Protein AF-A0A7Y8J350-F1 (afdb_monomer_lite)

Secondary structure (DSSP, 8-state):
--B-----STTHHHHHHHHHHH-TTB-S-----TTHHHHGGGBSS---EETTEE----SSTT-BS-HHHHHH-GGG--

Radius of gyration: 12.92 Å; chains: 1; bounding box: 27×26×37 Å

Sequence (78 aa):
MPTTVHISGGFGFVYMLHFASCVRDVGRYQEYKLGTKRYGAWFDPPIKIRNGKMTVPSGPGVGIADLKGLLQDPVAVG

Foldseek 3Di:
DADEDDDPDDPVVLVRLVCQVPDPHHDPAYDDDPCLVVCQVQFVVGWDDDPRDTDHGDDPDSGGPDPPVLVVDPVNVD

pLDDT: mean 87.76, std 9.68, range [50.66, 95.69]

Structure (mmCIF, N/CA/C/O backbone):
data_AF-A0A7Y8J350-F1
#
_entry.id   AF-A0A7Y8J350-F1
#
loop_
_atom_site.group_PD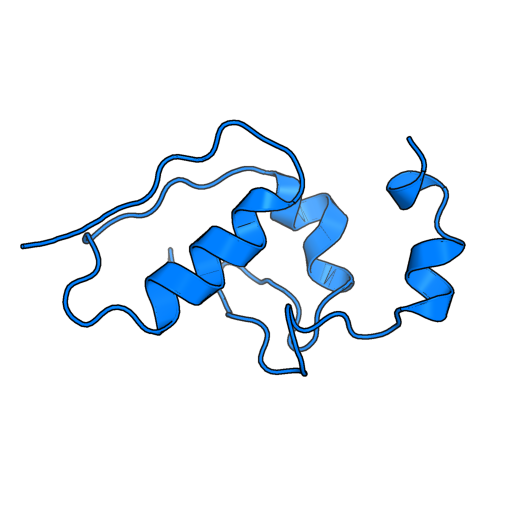B
_atom_site.id
_atom_site.type_symbol
_atom_site.label_atom_id
_atom_site.label_alt_id
_atom_site.label_comp_id
_atom_site.label_asym_id
_atom_site.label_entity_id
_atom_site.label_seq_id
_atom_site.pdbx_PDB_ins_code
_atom_site.Cartn_x
_atom_site.Cartn_y
_atom_site.Cartn_z
_atom_site.occupancy
_atom_site.B_iso_or_equiv
_atom_site.auth_seq_id
_atom_site.auth_comp_id
_atom_site.auth_asym_id
_atom_site.auth_atom_id
_atom_site.pdbx_PDB_model_num
ATOM 1 N N . MET A 1 1 ? 7.821 -0.542 -19.495 1.00 89.00 1 MET A N 1
ATOM 2 C CA . MET A 1 1 ? 8.829 0.342 -18.891 1.00 89.00 1 MET A CA 1
ATOM 3 C C . MET A 1 1 ? 8.604 0.283 -17.393 1.00 89.00 1 MET A C 1
ATOM 5 O O . MET A 1 1 ? 7.510 0.664 -16.972 1.00 89.00 1 MET A O 1
ATOM 9 N N . PRO A 1 2 ? 9.584 -0.210 -16.619 1.00 95.31 2 PRO A N 1
ATOM 10 C CA . PRO A 1 2 ? 9.442 -0.339 -15.177 1.00 95.31 2 PRO A CA 1
ATOM 11 C C . PRO A 1 2 ? 9.143 1.012 -14.530 1.00 95.31 2 PRO A C 1
ATOM 13 O O . PRO A 1 2 ? 9.802 2.001 -14.849 1.00 95.31 2 PRO A O 1
ATOM 16 N N . THR A 1 3 ? 8.156 1.058 -13.635 1.00 94.69 3 THR A N 1
ATOM 17 C CA . THR A 1 3 ? 7.757 2.294 -12.941 1.00 94.69 3 THR A CA 1
ATOM 18 C C . THR A 1 3 ? 7.831 2.127 -11.427 1.00 94.69 3 THR A C 1
ATOM 20 O O . THR A 1 3 ? 7.258 1.189 -10.872 1.00 94.69 3 THR A O 1
ATOM 23 N N . THR A 1 4 ? 8.492 3.073 -10.757 1.00 94.69 4 THR A N 1
ATOM 24 C CA . THR A 1 4 ? 8.517 3.195 -9.293 1.00 94.69 4 THR A CA 1
ATOM 25 C C . THR A 1 4 ? 8.099 4.607 -8.907 1.00 94.69 4 THR A C 1
ATOM 27 O O . THR A 1 4 ? 8.607 5.581 -9.458 1.00 94.69 4 THR A O 1
ATOM 30 N N . VAL A 1 5 ? 7.173 4.718 -7.956 1.00 92.50 5 VAL A N 1
ATOM 31 C CA . VAL A 1 5 ? 6.647 6.003 -7.483 1.00 92.50 5 VAL A CA 1
ATOM 32 C C . VAL A 1 5 ? 7.494 6.510 -6.317 1.00 92.50 5 VAL A C 1
ATOM 34 O O . VAL A 1 5 ? 7.850 5.735 -5.430 1.00 92.50 5 VAL A O 1
ATOM 37 N N . HIS A 1 6 ? 7.791 7.808 -6.318 1.00 92.50 6 HIS A N 1
ATOM 38 C CA . HIS A 1 6 ? 8.387 8.509 -5.181 1.00 92.50 6 HIS A CA 1
ATOM 39 C C . HIS A 1 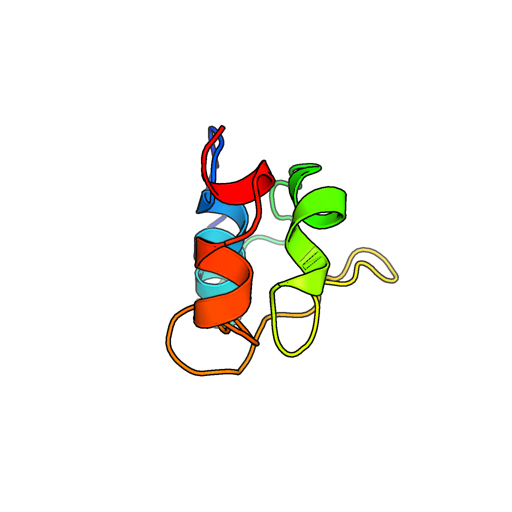6 ? 7.298 9.025 -4.231 1.00 92.50 6 HIS A C 1
ATOM 41 O O . HIS A 1 6 ? 6.256 9.501 -4.690 1.00 92.50 6 HIS A O 1
ATOM 47 N N . ILE A 1 7 ? 7.548 8.986 -2.918 1.00 89.19 7 ILE A N 1
ATOM 48 C CA . ILE A 1 7 ? 6.648 9.555 -1.909 1.00 89.19 7 ILE A CA 1
ATOM 49 C C . ILE A 1 7 ? 7.360 10.569 -1.007 1.00 89.19 7 ILE A C 1
ATOM 51 O O . ILE A 1 7 ? 8.369 10.287 -0.368 1.00 89.19 7 ILE A O 1
ATOM 55 N N . SER A 1 8 ? 6.787 11.763 -0.856 1.00 85.38 8 SER A N 1
ATOM 56 C CA . SER A 1 8 ? 7.368 12.782 0.030 1.00 85.38 8 SER A CA 1
ATOM 57 C C . SER A 1 8 ? 6.948 12.605 1.497 1.00 85.38 8 SER A C 1
ATOM 59 O O . SER A 1 8 ? 7.757 12.844 2.392 1.00 85.38 8 SER A O 1
ATOM 61 N N . GLY A 1 9 ? 5.746 12.093 1.791 1.00 83.19 9 GLY A N 1
ATOM 62 C CA . GLY A 1 9 ? 5.288 11.865 3.169 1.00 83.19 9 GLY A CA 1
ATOM 63 C C . GLY A 1 9 ? 3.805 11.500 3.296 1.00 83.19 9 GLY A C 1
ATOM 64 O O . GLY A 1 9 ? 3.157 11.132 2.317 1.00 83.19 9 GLY A O 1
ATOM 65 N N . GLY A 1 10 ? 3.282 11.600 4.522 1.00 82.00 10 GLY A N 1
ATOM 66 C CA . GLY A 1 10 ? 1.868 11.378 4.838 1.00 82.00 10 GLY A CA 1
ATOM 67 C C . GLY A 1 10 ? 1.378 9.957 4.547 1.00 82.00 10 GLY A C 1
ATOM 68 O O . GLY A 1 10 ? 2.133 8.987 4.625 1.00 82.00 10 GLY A O 1
ATOM 69 N N . PHE A 1 11 ? 0.100 9.846 4.181 1.00 84.19 11 PHE A N 1
ATOM 70 C CA . PHE A 1 11 ? -0.575 8.582 3.859 1.00 84.19 11 PHE A CA 1
ATOM 71 C C . PHE A 1 11 ? -0.208 8.009 2.471 1.00 84.19 11 PHE A C 1
ATOM 73 O O . PHE A 1 11 ? -0.712 6.966 2.059 1.00 84.19 11 PHE A O 1
ATOM 80 N N . GLY A 1 12 ? 0.707 8.664 1.741 1.00 88.38 12 GLY A N 1
ATOM 81 C CA . GLY A 1 12 ? 1.084 8.297 0.372 1.00 88.38 12 GLY A CA 1
ATOM 82 C C . GLY A 1 12 ? 1.683 6.896 0.220 1.00 88.38 12 GLY A C 1
ATOM 83 O O . GLY A 1 12 ? 1.588 6.305 -0.854 1.00 88.38 12 GLY A O 1
ATOM 84 N N . PHE A 1 13 ? 2.241 6.326 1.295 1.00 88.44 13 PHE A N 1
ATOM 85 C CA . PHE A 1 13 ? 2.787 4.966 1.279 1.00 88.44 13 PHE A CA 1
ATOM 86 C C . PHE A 1 13 ? 1.732 3.910 0.915 1.00 88.44 13 PHE A C 1
ATOM 88 O O . PHE A 1 13 ? 2.074 2.919 0.274 1.00 88.44 13 PHE A O 1
ATOM 95 N N . VAL A 1 14 ? 0.458 4.124 1.266 1.00 91.19 14 VAL A N 1
ATOM 96 C CA . VAL A 1 14 ? -0.613 3.169 0.954 1.00 91.19 14 VAL A CA 1
ATOM 97 C C . VAL A 1 14 ? -1.062 3.262 -0.499 1.00 91.19 14 VAL A C 1
ATOM 99 O O . VAL A 1 14 ? -1.228 2.237 -1.157 1.00 91.19 14 VAL A O 1
ATOM 102 N N . TYR A 1 15 ? -1.166 4.475 -1.047 1.00 91.25 15 TYR A N 1
ATOM 103 C CA . TYR A 1 15 ? -1.464 4.664 -2.470 1.00 91.25 15 TYR A CA 1
ATOM 104 C C . TYR A 1 15 ? -0.365 4.052 -3.337 1.00 91.25 15 TYR A C 1
ATOM 106 O O . TYR A 1 15 ? -0.638 3.376 -4.325 1.00 91.25 15 TYR A O 1
ATOM 114 N N . MET A 1 16 ? 0.885 4.230 -2.912 1.00 92.62 16 MET A N 1
ATOM 115 C CA . MET A 1 16 ? 2.053 3.640 -3.545 1.00 92.62 16 MET A CA 1
ATOM 116 C C . MET A 1 16 ? 2.019 2.099 -3.503 1.00 92.62 16 MET A C 1
ATOM 118 O O . MET A 1 16 ? 2.354 1.467 -4.503 1.00 92.62 16 MET A O 1
ATOM 122 N N . LEU A 1 17 ? 1.596 1.483 -2.389 1.00 92.50 17 LEU A N 1
ATOM 123 C CA . LEU A 1 17 ? 1.401 0.026 -2.295 1.00 92.50 17 LEU A CA 1
ATOM 124 C C . LEU A 1 17 ? 0.333 -0.471 -3.273 1.00 92.50 17 LEU A C 1
ATOM 126 O O . LEU A 1 17 ? 0.586 -1.421 -4.012 1.00 92.50 17 LEU A O 1
ATOM 130 N N . HIS A 1 18 ? -0.826 0.189 -3.323 1.00 94.81 18 HIS A N 1
ATOM 131 C CA . HIS A 1 18 ? -1.880 -0.180 -4.268 1.00 94.81 18 HIS A CA 1
ATOM 132 C C . HIS A 1 18 ? -1.422 -0.027 -5.719 1.00 94.81 18 HIS A C 1
ATOM 134 O O . HIS A 1 18 ? -1.599 -0.958 -6.502 1.00 94.81 18 HIS A O 1
ATOM 140 N N . PHE A 1 19 ? -0.756 1.078 -6.061 1.00 94.56 19 PHE A N 1
ATOM 141 C CA . PHE A 1 19 ? -0.179 1.279 -7.391 1.00 94.56 19 PHE A CA 1
ATOM 142 C C . PHE A 1 19 ? 0.789 0.148 -7.768 1.00 94.56 19 PHE A C 1
ATOM 144 O O . PHE A 1 19 ? 0.651 -0.468 -8.824 1.00 94.56 19 PHE A O 1
ATOM 151 N N . ALA A 1 20 ? 1.741 -0.165 -6.884 1.00 94.56 20 ALA A N 1
ATOM 152 C CA . ALA A 1 20 ? 2.721 -1.223 -7.113 1.00 94.56 20 ALA A CA 1
ATOM 153 C C . ALA A 1 20 ? 2.066 -2.609 -7.261 1.00 94.56 20 ALA A C 1
ATOM 155 O O . ALA A 1 20 ? 2.588 -3.456 -7.980 1.00 94.56 20 ALA A O 1
ATOM 156 N N . SER A 1 21 ? 0.920 -2.832 -6.608 1.00 94.44 21 SER A N 1
ATOM 157 C CA . SER A 1 21 ? 0.203 -4.111 -6.633 1.00 94.44 21 SER A CA 1
ATOM 158 C C . SER A 1 21 ? -0.546 -4.402 -7.936 1.00 94.44 21 SER A C 1
ATOM 160 O O . SER A 1 21 ? -0.811 -5.567 -8.226 1.00 94.44 21 SER A O 1
ATOM 162 N N . CYS A 1 22 ? -0.897 -3.372 -8.714 1.00 94.19 22 CYS A N 1
ATOM 163 C CA . CYS A 1 22 ? -1.749 -3.521 -9.899 1.00 94.19 22 CYS A CA 1
ATOM 164 C C . CYS A 1 22 ? -1.094 -3.068 -11.211 1.00 94.19 22 CYS A C 1
ATOM 166 O O . CYS A 1 22 ? -1.630 -3.336 -12.288 1.00 94.19 22 CYS A O 1
ATOM 168 N N . VAL A 1 23 ? 0.062 -2.400 -11.156 1.00 94.94 23 VAL A N 1
ATOM 169 C CA . VAL A 1 23 ? 0.792 -1.998 -12.361 1.00 94.94 23 VAL A CA 1
ATOM 170 C C . VAL A 1 23 ? 1.458 -3.205 -13.034 1.00 94.94 23 VAL A C 1
ATOM 172 O O . VAL A 1 23 ? 2.079 -4.045 -12.390 1.00 94.94 23 VAL A O 1
ATOM 175 N N . ARG A 1 24 ? 1.355 -3.280 -14.367 1.00 95.25 24 ARG A N 1
ATOM 176 C CA . ARG A 1 24 ? 1.859 -4.410 -15.171 1.00 95.25 24 ARG A CA 1
ATOM 177 C C . ARG A 1 24 ? 3.381 -4.602 -15.103 1.00 95.25 24 ARG A C 1
ATOM 179 O O . ARG A 1 24 ? 3.855 -5.721 -15.242 1.00 95.25 24 ARG A O 1
ATOM 186 N N . ASP A 1 25 ? 4.134 -3.513 -14.963 1.00 95.69 25 ASP A N 1
ATOM 187 C CA . ASP A 1 25 ? 5.603 -3.488 -15.015 1.00 95.69 25 ASP A CA 1
ATOM 188 C C . ASP A 1 25 ? 6.130 -2.607 -13.872 1.00 95.69 25 ASP A C 1
ATOM 190 O O . ASP A 1 25 ? 6.509 -1.448 -14.060 1.00 95.69 25 ASP A O 1
ATOM 194 N N . VAL A 1 26 ? 6.026 -3.124 -12.645 1.00 95.62 26 VAL A N 1
ATOM 195 C CA . VAL A 1 26 ? 6.506 -2.433 -11.443 1.00 95.62 26 VAL A CA 1
ATOM 196 C C . VAL A 1 26 ? 8.030 -2.486 -11.380 1.00 95.62 26 VAL A C 1
ATOM 198 O O . VAL A 1 26 ? 8.648 -3.506 -11.693 1.00 95.62 26 VAL A O 1
ATOM 201 N N . GLY A 1 27 ? 8.658 -1.390 -10.957 1.00 95.69 27 GLY A N 1
ATOM 202 C CA . GLY A 1 27 ? 10.091 -1.393 -10.693 1.00 95.69 27 GLY A CA 1
ATOM 203 C C . GLY A 1 27 ? 10.472 -2.423 -9.624 1.00 95.69 27 GLY A C 1
ATOM 204 O O . GLY A 1 27 ? 9.719 -2.702 -8.694 1.00 95.69 27 GLY A O 1
ATOM 205 N N . ARG A 1 28 ? 11.679 -2.988 -9.748 1.00 93.94 28 ARG A N 1
ATOM 206 C CA . ARG A 1 28 ? 12.179 -4.071 -8.878 1.00 93.94 28 ARG A CA 1
ATOM 207 C C . ARG A 1 28 ? 12.174 -3.717 -7.387 1.00 93.94 28 ARG A C 1
ATOM 209 O O . ARG A 1 28 ? 12.046 -4.607 -6.549 1.00 93.94 28 ARG A O 1
ATOM 216 N N . TYR A 1 29 ? 12.358 -2.438 -7.073 1.00 93.19 29 TYR A N 1
ATOM 217 C CA . TYR A 1 29 ? 12.383 -1.911 -5.717 1.00 93.19 29 TYR A CA 1
ATOM 218 C C . TYR A 1 29 ? 11.434 -0.722 -5.603 1.00 93.19 29 TYR A C 1
ATOM 220 O O . TYR A 1 29 ? 11.241 0.039 -6.555 1.00 93.19 29 TYR A O 1
ATOM 228 N N . GLN A 1 30 ? 10.873 -0.569 -4.410 1.00 91.25 30 GLN A N 1
ATOM 229 C CA . GLN A 1 30 ? 9.940 0.485 -4.049 1.00 91.25 30 GLN A CA 1
ATOM 230 C C . GLN A 1 30 ? 10.514 1.282 -2.879 1.00 91.25 30 GLN A C 1
ATOM 232 O O . GLN A 1 30 ? 11.189 0.718 -2.014 1.00 91.25 30 GLN A O 1
ATOM 237 N N . GLU A 1 31 ? 10.248 2.587 -2.849 1.00 90.38 31 GLU A N 1
ATOM 238 C CA . GLU A 1 31 ? 10.609 3.419 -1.705 1.00 90.38 31 GLU A CA 1
ATOM 239 C C . GLU A 1 31 ?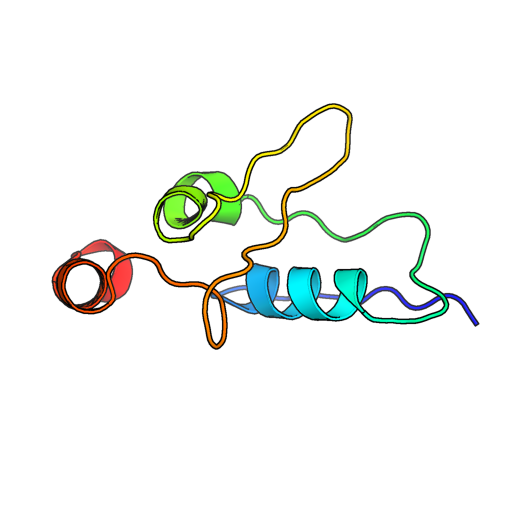 9.903 2.912 -0.440 1.00 90.38 31 GLU A C 1
ATOM 241 O O . GLU A 1 31 ? 8.698 2.664 -0.429 1.00 90.38 31 GLU A O 1
ATOM 246 N N . TYR A 1 32 ? 10.656 2.763 0.648 1.00 85.81 32 TYR A N 1
ATOM 247 C CA . TYR A 1 32 ? 10.110 2.374 1.939 1.00 85.81 32 TYR A CA 1
ATOM 248 C C . TYR A 1 32 ? 10.146 3.558 2.902 1.00 85.81 32 TYR A C 1
ATOM 250 O O . TYR A 1 32 ? 11.221 4.021 3.284 1.00 85.81 32 TYR A O 1
ATOM 258 N N . LYS A 1 33 ? 8.970 4.015 3.350 1.00 77.69 33 LYS A N 1
ATOM 259 C CA . LYS A 1 33 ? 8.862 4.965 4.462 1.00 77.69 33 LYS A CA 1
ATOM 260 C C . LYS A 1 33 ? 8.362 4.286 5.725 1.00 77.69 33 LYS A C 1
ATOM 262 O O . LYS A 1 33 ? 7.367 3.568 5.721 1.00 77.69 33 LYS A O 1
ATOM 267 N N . LEU A 1 34 ? 9.027 4.614 6.831 1.00 69.50 34 LEU A N 1
ATOM 268 C CA . LEU A 1 34 ? 8.841 4.067 8.181 1.00 69.50 34 LEU A CA 1
ATOM 269 C C . LEU A 1 34 ? 7.429 4.256 8.783 1.00 69.50 34 LEU A C 1
ATOM 271 O O . LEU A 1 34 ? 7.185 3.802 9.899 1.00 69.50 34 LEU A O 1
ATOM 275 N N . GLY A 1 35 ? 6.494 4.888 8.063 1.00 67.69 35 GLY A N 1
ATOM 276 C CA . GLY A 1 35 ? 5.099 5.064 8.481 1.00 67.69 35 GLY A CA 1
ATOM 277 C C . GLY A 1 35 ? 4.339 3.748 8.680 1.00 67.69 35 GLY A C 1
ATOM 278 O O . GLY A 1 35 ? 3.398 3.702 9.468 1.00 67.69 35 GLY A O 1
ATOM 279 N N . THR A 1 36 ? 4.785 2.648 8.067 1.00 66.75 36 THR A N 1
ATOM 280 C CA . THR A 1 36 ? 4.163 1.321 8.232 1.00 66.75 36 THR A CA 1
ATOM 281 C C . THR A 1 36 ? 4.202 0.805 9.671 1.00 66.75 36 THR A C 1
ATOM 283 O O . THR A 1 36 ? 3.297 0.077 10.066 1.00 66.75 36 THR A O 1
ATOM 286 N N . LYS A 1 37 ? 5.186 1.201 10.494 1.00 72.00 37 LYS A N 1
ATOM 287 C CA . LYS A 1 37 ? 5.227 0.809 11.915 1.00 72.00 37 LYS A CA 1
ATOM 288 C C . LYS A 1 37 ? 4.110 1.452 12.737 1.00 72.00 37 LYS A C 1
ATOM 290 O O . LYS A 1 37 ? 3.625 0.831 13.673 1.00 72.00 37 LYS A O 1
ATOM 295 N N . ARG A 1 38 ? 3.736 2.690 12.401 1.00 75.69 38 ARG A N 1
ATOM 296 C CA . ARG A 1 38 ? 2.725 3.464 13.134 1.00 75.69 38 ARG A CA 1
ATOM 297 C C . ARG A 1 38 ? 1.317 3.157 12.638 1.00 75.69 38 ARG A C 1
ATOM 299 O O . ARG A 1 38 ? 0.414 3.006 13.443 1.00 75.69 38 ARG A O 1
ATOM 306 N N . TYR A 1 39 ? 1.154 3.023 11.324 1.00 82.00 39 TYR A N 1
ATOM 307 C CA . TYR A 1 39 ? -0.162 2.937 10.686 1.00 82.00 39 TYR A CA 1
ATOM 308 C C . TYR A 1 39 ? -0.511 1.536 10.181 1.00 82.00 39 TYR A C 1
ATOM 310 O O . TYR A 1 39 ? -1.641 1.294 9.782 1.00 82.00 39 TYR A O 1
ATOM 318 N N . GLY A 1 40 ? 0.436 0.591 10.166 1.00 84.75 40 GLY A N 1
ATOM 319 C CA . GLY A 1 40 ? 0.241 -0.713 9.525 1.00 84.75 40 GLY A CA 1
ATOM 320 C C . GLY A 1 40 ? -0.913 -1.531 10.104 1.00 84.75 40 GLY A C 1
ATOM 321 O O . GLY A 1 40 ? -1.520 -2.305 9.370 1.00 84.75 40 GLY A O 1
ATOM 322 N N . ALA A 1 41 ? -1.238 -1.333 11.385 1.00 88.75 41 ALA A N 1
ATOM 323 C CA . ALA A 1 41 ? -2.346 -1.998 12.069 1.00 88.75 41 ALA A CA 1
ATOM 324 C C . ALA A 1 41 ? -3.729 -1.414 11.732 1.00 88.75 41 ALA A C 1
ATOM 326 O O . ALA A 1 41 ? -4.733 -2.038 12.053 1.00 88.75 41 ALA A O 1
ATOM 327 N N . TRP A 1 42 ? -3.798 -0.250 11.079 1.00 91.31 42 TRP A N 1
ATOM 328 C CA . TRP A 1 42 ? -5.065 0.362 10.668 1.00 91.31 42 TRP A CA 1
ATOM 329 C C . TRP A 1 42 ? -5.712 -0.339 9.470 1.00 91.31 42 TRP A C 1
ATOM 331 O O . TRP A 1 42 ? -6.847 -0.018 9.123 1.00 91.31 42 TRP A O 1
ATOM 341 N N . PHE A 1 43 ? -5.001 -1.268 8.827 1.00 93.44 43 PHE A N 1
ATOM 342 C CA . PHE A 1 43 ? -5.407 -1.889 7.572 1.00 93.44 43 PHE A CA 1
ATOM 343 C C . PHE A 1 43 ? -5.776 -3.363 7.712 1.00 93.44 43 PHE A C 1
ATOM 345 O O . PHE A 1 43 ? -5.284 -4.043 8.614 1.00 93.44 43 PHE A O 1
ATOM 352 N N . ASP A 1 44 ? -6.565 -3.864 6.759 1.00 93.75 44 ASP A N 1
ATOM 353 C CA . ASP A 1 44 ? -6.878 -5.285 6.612 1.00 93.75 44 ASP A CA 1
ATOM 354 C C . ASP A 1 44 ? -6.551 -5.825 5.192 1.00 93.75 44 ASP A C 1
ATOM 356 O O . ASP A 1 44 ? -7.124 -5.356 4.197 1.00 93.75 44 ASP A O 1
ATOM 360 N N . PRO A 1 45 ? -5.621 -6.796 5.063 1.00 93.88 45 PRO A N 1
ATOM 361 C CA . PRO A 1 45 ? -4.710 -7.248 6.113 1.00 93.88 45 PRO A CA 1
ATOM 362 C C . PRO A 1 45 ? -3.748 -6.130 6.559 1.00 93.88 45 PRO A C 1
ATOM 364 O O . PRO A 1 45 ? -3.418 -5.244 5.762 1.00 93.88 45 PRO A O 1
ATOM 367 N N . PRO A 1 46 ? -3.210 -6.198 7.794 1.00 92.75 46 PRO A N 1
ATOM 368 C CA . PRO A 1 46 ? -2.217 -5.239 8.260 1.00 92.75 46 PRO A CA 1
ATOM 369 C C . PRO A 1 46 ? -0.986 -5.217 7.358 1.00 92.75 46 PRO A C 1
ATOM 371 O O . PRO A 1 46 ? -0.543 -6.267 6.870 1.00 92.75 46 PRO A O 1
ATOM 374 N N . ILE A 1 47 ? -0.377 -4.044 7.194 1.00 92.12 47 ILE A N 1
ATOM 375 C CA . ILE A 1 47 ? 0.858 -3.909 6.414 1.00 92.12 47 ILE A CA 1
ATOM 376 C C . ILE A 1 47 ? 2.017 -4.495 7.219 1.00 92.12 47 ILE A C 1
ATOM 378 O O . ILE A 1 47 ? 2.414 -3.969 8.259 1.00 92.12 47 ILE A O 1
ATOM 382 N N . LYS A 1 48 ? 2.575 -5.596 6.721 1.00 90.38 48 LYS A N 1
ATOM 383 C CA . LYS A 1 48 ? 3.695 -6.324 7.319 1.00 90.38 48 LYS A CA 1
ATOM 384 C C . LYS A 1 48 ? 4.822 -6.433 6.311 1.00 90.38 48 LYS A C 1
ATOM 386 O O . LYS A 1 48 ? 4.583 -6.666 5.130 1.00 90.38 48 LYS A O 1
ATOM 391 N N . ILE A 1 49 ? 6.051 -6.321 6.802 1.00 89.50 49 ILE A N 1
ATOM 392 C CA . ILE A 1 49 ? 7.262 -6.482 5.999 1.00 89.50 49 ILE A CA 1
ATOM 393 C C . ILE A 1 49 ? 7.874 -7.831 6.341 1.00 89.50 49 ILE A C 1
ATOM 395 O O . ILE A 1 49 ? 8.195 -8.095 7.500 1.00 89.50 49 ILE A O 1
ATOM 399 N N . ARG A 1 50 ? 8.056 -8.684 5.336 1.00 91.12 50 ARG A N 1
ATOM 400 C CA . ARG A 1 50 ? 8.735 -9.973 5.486 1.00 91.12 50 ARG A CA 1
ATOM 401 C C . ARG A 1 50 ? 9.562 -10.254 4.241 1.00 91.12 50 ARG A C 1
ATOM 403 O O . ARG A 1 50 ? 9.039 -10.212 3.133 1.00 91.12 50 ARG A O 1
ATOM 410 N N . ASN A 1 51 ? 10.845 -10.561 4.423 1.00 93.38 51 ASN A N 1
ATOM 411 C CA . ASN A 1 51 ? 11.767 -10.926 3.339 1.00 93.38 51 ASN A CA 1
ATOM 412 C C . ASN A 1 51 ? 11.800 -9.894 2.192 1.00 93.38 51 ASN A C 1
ATOM 414 O O . ASN A 1 51 ? 11.732 -10.257 1.021 1.00 93.38 51 ASN A O 1
ATOM 418 N N . GLY A 1 52 ? 11.833 -8.601 2.535 1.00 91.00 52 GLY A N 1
ATOM 419 C CA . GLY A 1 52 ? 11.842 -7.510 1.553 1.00 91.00 52 GLY A CA 1
ATOM 420 C C . GLY A 1 52 ? 10.529 -7.323 0.782 1.00 91.00 52 GLY A C 1
ATOM 421 O O . GLY A 1 52 ? 10.506 -6.571 -0.186 1.00 91.00 52 GLY A O 1
ATOM 422 N N . LYS A 1 53 ? 9.443 -7.991 1.190 1.00 91.19 53 LYS A N 1
ATOM 423 C CA . LYS A 1 53 ? 8.103 -7.858 0.605 1.00 91.19 53 LYS A CA 1
ATOM 424 C C . LYS A 1 53 ? 7.135 -7.265 1.618 1.00 91.19 53 LYS A C 1
ATOM 426 O O . LYS A 1 53 ? 7.302 -7.463 2.822 1.00 91.19 53 LYS A O 1
ATOM 431 N N . MET A 1 54 ? 6.119 -6.575 1.116 1.00 91.38 54 MET A N 1
ATOM 432 C CA . MET A 1 54 ? 5.051 -5.981 1.914 1.00 91.38 54 MET A CA 1
ATOM 433 C C . MET A 1 54 ? 3.709 -6.618 1.567 1.00 91.38 54 MET A C 1
ATOM 435 O O . MET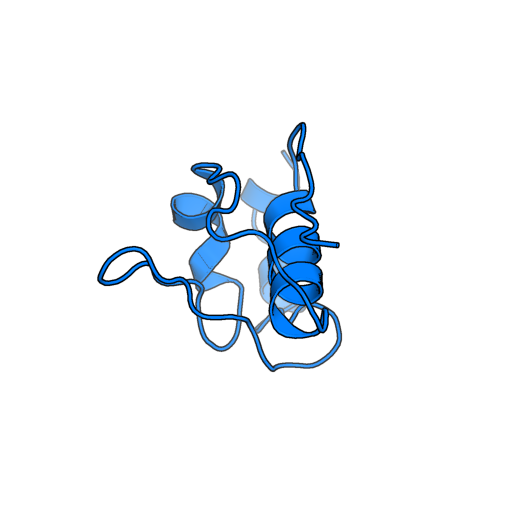 A 1 54 ? 3.469 -6.954 0.408 1.00 91.38 54 MET A O 1
ATOM 439 N N . THR A 1 55 ? 2.840 -6.789 2.561 1.00 93.88 55 THR A N 1
ATOM 440 C CA . THR A 1 55 ? 1.421 -7.072 2.309 1.00 93.88 55 THR A CA 1
ATOM 441 C C . THR A 1 55 ? 0.725 -5.825 1.770 1.00 93.88 55 THR A C 1
ATOM 443 O O . THR A 1 55 ? 1.105 -4.697 2.090 1.00 93.88 55 THR A O 1
ATOM 446 N N . VAL A 1 56 ? -0.297 -6.040 0.945 1.00 94.31 56 VAL A N 1
ATOM 447 C CA . VAL A 1 56 ? -1.151 -4.984 0.398 1.00 94.31 56 VAL A CA 1
ATOM 448 C C . VAL A 1 56 ? -2.529 -5.149 1.042 1.00 94.31 56 VAL A C 1
ATOM 450 O O . VAL A 1 56 ? -3.035 -6.275 1.039 1.00 94.31 56 VAL A O 1
ATOM 453 N N . PRO A 1 57 ? -3.124 -4.088 1.615 1.00 95.31 57 PRO A N 1
ATOM 454 C CA . PRO A 1 57 ? -4.498 -4.141 2.104 1.00 95.31 57 PRO A CA 1
ATOM 455 C C . PRO A 1 57 ? -5.465 -4.557 0.990 1.00 95.31 57 PRO A C 1
ATOM 457 O O . PRO A 1 57 ? -5.279 -4.184 -0.169 1.00 95.31 57 PRO A O 1
ATOM 460 N N . SER A 1 58 ? -6.496 -5.326 1.329 1.00 95.31 58 SER A N 1
ATOM 461 C CA . SER A 1 58 ? -7.463 -5.868 0.362 1.00 95.31 58 SER A CA 1
ATOM 462 C C . SER A 1 58 ? -8.902 -5.447 0.641 1.00 95.31 58 SER A C 1
ATOM 464 O O . SER A 1 58 ? -9.781 -5.724 -0.174 1.00 95.31 58 SER A O 1
ATOM 466 N N . GLY A 1 59 ? -9.160 -4.796 1.780 1.00 93.25 59 GLY A N 1
ATOM 467 C CA . GLY A 1 59 ? -10.455 -4.184 2.062 1.00 93.25 59 GLY A CA 1
ATOM 468 C C . GLY A 1 59 ? -10.794 -3.029 1.099 1.00 93.25 59 GLY A C 1
ATOM 469 O O . GLY A 1 59 ? -9.922 -2.544 0.375 1.00 93.25 59 GLY A O 1
ATOM 470 N N . PRO A 1 60 ? -12.052 -2.553 1.092 1.00 93.75 60 PRO A N 1
ATOM 471 C CA . PRO A 1 60 ? -12.491 -1.471 0.212 1.00 93.75 60 PRO A CA 1
ATOM 472 C C . PRO A 1 60 ? -11.645 -0.193 0.321 1.00 93.75 60 PRO A C 1
ATOM 474 O O . PRO A 1 60 ? -11.166 0.182 1.394 1.00 93.75 60 PRO A O 1
ATOM 477 N N . GLY A 1 61 ? -11.500 0.514 -0.803 1.00 93.06 61 GLY A N 1
ATOM 478 C CA . GLY A 1 61 ? -10.704 1.738 -0.880 1.00 93.06 61 GLY A CA 1
ATOM 479 C C . GLY A 1 61 ? -9.224 1.460 -0.622 1.00 93.06 61 GLY A C 1
ATOM 480 O O . GLY A 1 61 ? -8.582 0.748 -1.385 1.00 93.06 61 GLY A O 1
ATOM 481 N N . VAL A 1 62 ? -8.695 2.039 0.456 1.00 92.69 62 VAL A N 1
ATOM 482 C CA . VAL A 1 62 ? -7.313 1.828 0.925 1.00 92.69 62 VAL A CA 1
ATOM 483 C C . VAL A 1 62 ? -7.179 0.690 1.946 1.00 92.69 62 VAL A C 1
ATOM 485 O O . VAL A 1 62 ? -6.108 0.487 2.513 1.00 92.69 62 VAL A O 1
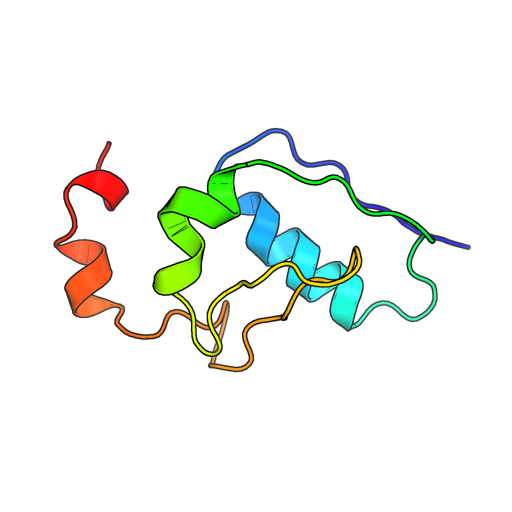ATOM 488 N N . GLY A 1 63 ? -8.276 -0.014 2.237 1.00 95.00 63 GLY A N 1
ATOM 489 C CA . GLY A 1 63 ? -8.297 -1.147 3.156 1.00 95.00 63 GLY A CA 1
ATOM 490 C C . GLY A 1 63 ? -8.203 -0.785 4.637 1.00 95.00 63 GLY A C 1
ATOM 491 O O . GLY A 1 63 ? -7.640 -1.568 5.391 1.00 95.00 63 GLY A O 1
ATOM 492 N N . ILE A 1 64 ? -8.728 0.371 5.065 1.00 94.62 64 ILE A N 1
ATOM 493 C CA . ILE A 1 64 ? -8.862 0.708 6.497 1.00 94.62 64 ILE A CA 1
ATOM 494 C C . ILE A 1 64 ? -9.835 -0.276 7.161 1.00 94.62 64 ILE A C 1
ATOM 496 O O . ILE A 1 64 ? -10.963 -0.435 6.696 1.00 94.62 64 ILE A O 1
ATOM 500 N N . ALA A 1 65 ? -9.399 -0.903 8.253 1.00 93.81 65 ALA A N 1
ATOM 501 C CA . ALA A 1 65 ? -10.142 -1.945 8.961 1.00 93.81 65 ALA A CA 1
ATOM 502 C C . ALA A 1 65 ? -11.261 -1.383 9.857 1.00 93.81 65 ALA A C 1
ATOM 504 O O . ALA A 1 65 ? -12.370 -1.910 9.866 1.00 93.81 65 ALA A O 1
ATOM 505 N N . ASP A 1 66 ? -10.985 -0.295 10.587 1.00 91.75 66 ASP A N 1
ATOM 506 C CA . ASP A 1 66 ? -11.953 0.388 11.453 1.00 91.75 66 ASP A CA 1
ATOM 507 C C . ASP A 1 66 ? -11.868 1.906 11.270 1.00 91.75 66 ASP A C 1
ATOM 509 O O . ASP A 1 66 ? -11.063 2.600 11.892 1.00 91.75 66 ASP A O 1
ATOM 513 N N . LEU A 1 67 ? -12.726 2.432 10.393 1.00 89.50 67 LEU A N 1
ATOM 514 C CA . LEU A 1 67 ? -12.777 3.864 10.110 1.00 89.50 67 LEU A CA 1
ATOM 515 C C . LEU A 1 67 ? -13.254 4.680 11.320 1.00 89.50 67 LEU A C 1
ATOM 517 O O . LEU A 1 67 ? -12.796 5.804 11.509 1.00 89.50 67 LEU A O 1
ATOM 521 N N . LYS A 1 68 ? -14.167 4.142 12.139 1.00 88.69 68 LYS A N 1
ATOM 522 C CA . LYS A 1 68 ? -14.691 4.876 13.300 1.00 88.69 68 LYS A CA 1
ATOM 523 C C . LYS A 1 68 ? -13.619 5.001 14.374 1.00 88.69 68 LYS A C 1
ATOM 525 O O . LYS A 1 68 ? -13.415 6.104 14.875 1.00 88.69 68 LYS A O 1
ATOM 530 N N . GLY A 1 69 ? -12.927 3.902 14.674 1.00 86.69 69 GLY A N 1
ATOM 531 C CA . GLY A 1 69 ? -11.796 3.899 15.596 1.00 86.69 69 GLY A CA 1
ATOM 532 C C . GLY A 1 69 ? -10.668 4.807 15.115 1.00 86.69 69 GLY A C 1
ATOM 533 O O . GLY A 1 69 ? -10.159 5.610 15.892 1.00 86.69 69 GLY A O 1
ATOM 534 N N . LEU A 1 70 ? -10.347 4.770 13.816 1.00 86.00 70 LEU A N 1
ATOM 535 C CA . LEU A 1 70 ? -9.326 5.638 13.228 1.00 86.00 70 LEU A CA 1
ATOM 536 C C . LEU A 1 70 ? -9.618 7.130 13.442 1.00 86.00 70 LEU A C 1
ATOM 538 O O . LEU A 1 70 ? -8.725 7.880 13.820 1.00 86.00 70 LEU A O 1
ATOM 542 N N . LEU A 1 71 ? -10.858 7.571 13.212 1.00 85.56 71 LEU A N 1
ATOM 543 C CA . LEU A 1 71 ? -11.242 8.981 13.365 1.00 85.56 71 LEU A CA 1
ATOM 544 C C . LEU A 1 71 ? -11.207 9.470 14.822 1.00 85.56 71 LEU A C 1
ATOM 546 O O . LEU A 1 71 ? -11.241 10.675 15.062 1.00 85.56 71 LEU A O 1
ATOM 550 N N . GLN A 1 72 ? -11.159 8.550 15.783 1.00 84.94 72 GLN A N 1
ATOM 551 C CA . GLN A 1 72 ? -11.044 8.845 17.210 1.00 84.94 72 GLN A CA 1
ATOM 552 C C . GLN A 1 72 ? -9.599 8.732 17.718 1.00 84.94 72 GLN A C 1
ATOM 554 O O . GLN A 1 72 ? -9.326 9.125 18.852 1.00 84.94 72 GLN A O 1
ATOM 559 N N . ASP A 1 73 ? -8.676 8.207 16.905 1.00 78.75 73 ASP A N 1
ATOM 560 C CA . AS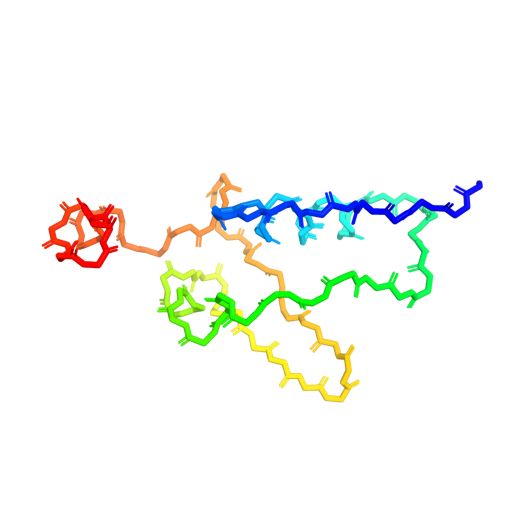P A 1 73 ? -7.277 8.030 17.279 1.00 78.75 73 ASP A CA 1
ATOM 561 C C . ASP A 1 73 ? -6.558 9.395 17.290 1.00 78.75 73 ASP A C 1
ATOM 563 O O . ASP A 1 73 ? -6.475 10.051 16.248 1.00 78.75 73 ASP A O 1
ATOM 567 N N . PRO A 1 74 ? -5.976 9.834 18.424 1.00 69.19 74 PRO A N 1
ATOM 568 C CA . PRO A 1 74 ? -5.203 11.076 18.497 1.00 69.19 74 PRO A CA 1
ATOM 569 C C . PRO A 1 74 ? -4.046 11.131 17.491 1.00 69.19 74 PRO A C 1
ATOM 571 O O . PRO A 1 74 ? -3.630 12.212 17.079 1.00 69.19 74 PRO A O 1
ATOM 574 N N . VAL A 1 75 ? -3.529 9.970 17.074 1.00 71.69 75 VAL A N 1
ATOM 575 C CA . VAL A 1 75 ? -2.490 9.839 16.045 1.00 71.69 75 VAL A CA 1
ATOM 576 C C . VAL A 1 75 ? -2.991 10.230 14.651 1.00 71.69 75 VAL A C 1
ATOM 578 O O . VAL A 1 75 ? -2.178 10.611 13.813 1.00 71.69 75 VAL A O 1
ATOM 581 N N . ALA A 1 76 ? -4.294 10.140 14.385 1.00 61.19 76 ALA A N 1
ATOM 582 C CA . ALA A 1 76 ? -4.878 10.521 13.102 1.00 61.19 76 ALA A CA 1
ATOM 583 C C . ALA A 1 76 ? -5.108 12.038 12.966 1.00 61.19 76 ALA A C 1
ATOM 585 O O . ALA A 1 76 ? -5.278 12.523 11.848 1.00 61.19 76 ALA A O 1
ATOM 586 N N . VAL A 1 77 ? -5.106 12.784 14.079 1.00 54.22 77 VAL A N 1
ATOM 587 C CA . VAL A 1 77 ? -5.475 14.215 14.134 1.00 54.22 77 VAL A CA 1
ATOM 588 C C . VAL A 1 77 ? -4.265 15.140 14.370 1.00 54.22 77 VAL A C 1
ATOM 590 O O . VAL A 1 77 ? -4.436 16.354 14.463 1.00 54.22 77 VAL A O 1
ATOM 593 N N . GLY A 1 78 ? -3.044 14.596 14.459 1.00 50.66 78 GLY A N 1
ATOM 594 C CA . GLY A 1 78 ? -1.800 15.352 14.678 1.00 50.66 78 GLY A CA 1
ATOM 595 C C . GLY A 1 78 ? -0.742 15.085 13.621 1.00 50.66 78 GLY A C 1
ATOM 596 O O . GLY A 1 78 ? -0.264 16.071 13.021 1.00 50.66 78 GLY A O 1
#